Protein AF-A0A9D6PY86-F1 (afdb_monomer_lite)

Sequence (98 aa):
MSSERRDVRAPDFTLLELDPRDVIDGVMVDAGYQSEDAPSAGSMREQCPYCSGVALQLILRYRYVKRTHLFCTCCTRCYDALYPDGTSALALGAMSLV

Foldseek 3Di:
DDPPPPDPPDADWDKDWDDPVQFFDFDQDPVGTDHPDFDFPDFDPDADPVDPPFTWTWGCPDDGTNFIWTAGPPPGITIFTAGPVRDTPRDDCPDPDD

Secondary structure (DSSP, 8-state):
-------TTPPPPEEEEE-HHHHB-EEEETTEEEE----EEEEEEEE-TTSTT-EEEEE-S-TTBSS-EEE-TTT--EEEEE-TTS-BSSSTTS----

pLDDT: mean 86.7, std 16.49, range [40.06, 97.69]

Radius of gyration: 14.65 Å; chains: 1; bounding box: 47×33×28 Å

Structure (mmCIF, N/CA/C/O backbone):
data_AF-A0A9D6PY86-F1
#
_entry.id   AF-A0A9D6PY86-F1
#
loop_
_atom_site.group_PDB
_atom_site.id
_atom_site.type_symbol
_atom_site.label_atom_id
_atom_site.label_alt_id
_atom_site.label_comp_id
_atom_site.label_asym_id
_atom_site.label_entity_id
_atom_site.label_seq_id
_atom_site.pdbx_PDB_ins_code
_atom_site.Cartn_x
_atom_site.Cartn_y
_atom_site.Cartn_z
_atom_site.occupancy
_atom_site.B_iso_or_equiv
_atom_site.auth_seq_id
_atom_site.auth_comp_id
_atom_site.auth_asym_id
_atom_site.auth_atom_id
_atom_site.pdbx_PDB_model_num
ATOM 1 N N . MET A 1 1 ? 25.371 22.827 0.665 1.00 40.06 1 MET A N 1
ATOM 2 C CA . MET A 1 1 ? 24.818 21.520 1.077 1.00 40.06 1 MET A CA 1
ATOM 3 C C . MET A 1 1 ? 24.035 20.971 -0.101 1.00 40.06 1 MET A C 1
ATOM 5 O O . MET A 1 1 ? 22.942 21.449 -0.352 1.00 40.06 1 MET A O 1
ATOM 9 N N . SER A 1 2 ? 24.605 20.054 -0.875 1.00 43.78 2 SER A N 1
ATOM 10 C CA . SER A 1 2 ? 23.899 19.438 -2.006 1.00 43.78 2 SER A CA 1
ATOM 11 C C . SER A 1 2 ? 24.486 18.054 -2.254 1.00 43.78 2 SER A C 1
ATOM 13 O O . SER A 1 2 ? 25.441 17.880 -3.001 1.00 43.78 2 SER A O 1
ATOM 15 N N . SER A 1 3 ? 23.929 17.056 -1.571 1.00 52.03 3 SER A N 1
ATOM 16 C CA . SER A 1 3 ? 24.118 15.653 -1.940 1.00 52.03 3 SER A CA 1
ATOM 17 C C . SER A 1 3 ? 22.892 15.198 -2.726 1.00 52.03 3 SER A C 1
ATOM 19 O O . SER A 1 3 ? 22.120 14.362 -2.270 1.00 52.03 3 SER A O 1
ATOM 21 N N . GLU A 1 4 ? 22.702 15.756 -3.918 1.00 57.97 4 GLU A N 1
ATOM 22 C CA . GLU A 1 4 ? 21.843 15.140 -4.926 1.00 57.97 4 GLU A CA 1
ATOM 23 C C . GLU A 1 4 ? 22.643 14.029 -5.607 1.00 57.97 4 GLU A C 1
ATOM 25 O O . GLU A 1 4 ? 23.204 14.204 -6.690 1.00 57.97 4 GLU A O 1
ATOM 30 N N . ARG A 1 5 ? 22.706 12.857 -4.965 1.00 59.56 5 ARG A N 1
ATOM 31 C CA . ARG A 1 5 ? 23.053 11.618 -5.670 1.00 59.56 5 ARG A CA 1
ATOM 32 C C . ARG A 1 5 ? 21.858 11.246 -6.551 1.00 59.56 5 ARG A C 1
ATOM 34 O O . ARG A 1 5 ? 21.048 10.398 -6.199 1.00 59.56 5 ARG A O 1
ATOM 41 N N . ARG A 1 6 ? 21.704 11.961 -7.667 1.00 58.88 6 ARG A N 1
ATOM 42 C CA . ARG A 1 6 ? 20.799 11.587 -8.755 1.00 58.88 6 ARG A CA 1
ATOM 43 C C . ARG A 1 6 ? 21.388 10.352 -9.418 1.00 58.88 6 ARG A C 1
ATOM 45 O O . ARG A 1 6 ? 22.292 10.481 -10.237 1.00 58.88 6 ARG A O 1
ATOM 52 N N . ASP A 1 7 ? 20.906 9.175 -9.046 1.00 52.88 7 ASP A N 1
ATOM 53 C CA . ASP A 1 7 ? 21.165 7.996 -9.857 1.00 52.88 7 ASP A CA 1
ATOM 54 C C . ASP A 1 7 ? 20.193 8.003 -11.041 1.00 52.88 7 ASP A C 1
ATOM 56 O O . ASP A 1 7 ? 18.981 7.868 -10.883 1.00 52.88 7 ASP A O 1
ATOM 60 N N . VAL A 1 8 ? 20.736 8.239 -12.233 1.00 53.97 8 VAL A N 1
ATOM 61 C CA . VAL A 1 8 ? 20.004 8.214 -13.509 1.00 53.97 8 VAL A CA 1
ATOM 62 C C . VAL A 1 8 ? 19.661 6.767 -13.911 1.00 53.97 8 VAL A C 1
ATOM 64 O O . VAL A 1 8 ? 18.983 6.549 -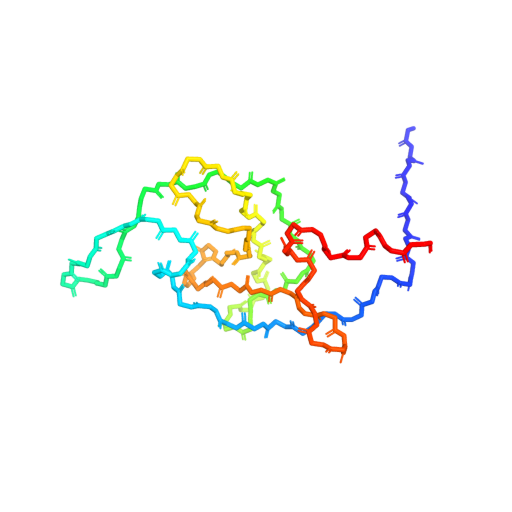14.906 1.00 53.97 8 VAL A O 1
ATOM 67 N N . ARG A 1 9 ? 20.118 5.771 -13.139 1.00 56.50 9 ARG A N 1
ATOM 68 C CA . ARG A 1 9 ? 19.972 4.337 -13.414 1.00 56.50 9 ARG A CA 1
ATOM 69 C C . ARG A 1 9 ? 19.011 3.622 -12.467 1.00 56.50 9 ARG A C 1
ATOM 71 O O . ARG A 1 9 ? 19.046 2.395 -12.415 1.00 56.50 9 ARG A O 1
ATOM 78 N N . ALA A 1 10 ? 18.202 4.351 -11.693 1.00 60.94 10 ALA A N 1
ATOM 79 C CA . ALA A 1 10 ? 17.172 3.708 -10.882 1.00 60.94 10 ALA A CA 1
ATOM 80 C C . ALA A 1 10 ? 16.281 2.855 -11.811 1.00 60.94 10 ALA A C 1
ATOM 82 O O . ALA A 1 10 ? 15.810 3.386 -12.817 1.00 60.94 10 ALA A O 1
ATOM 83 N N . PRO A 1 11 ? 16.130 1.548 -11.541 1.00 64.69 11 PRO A N 1
ATOM 84 C CA . PRO A 1 11 ? 15.423 0.649 -12.438 1.00 64.69 11 PRO A CA 1
ATOM 85 C C . PRO A 1 11 ? 13.949 1.036 -12.546 1.00 64.69 11 PRO A C 1
ATOM 87 O O . PRO A 1 11 ? 13.348 1.486 -11.571 1.00 64.69 11 PRO A O 1
ATOM 90 N N . ASP A 1 12 ? 13.375 0.829 -13.730 1.00 76.62 12 ASP A N 1
ATOM 91 C CA . ASP A 1 12 ? 11.943 1.000 -13.940 1.00 76.62 12 ASP A CA 1
ATOM 92 C C . ASP A 1 12 ? 11.194 -0.063 -13.128 1.00 76.62 12 ASP A C 1
ATOM 94 O O . ASP A 1 12 ? 11.350 -1.268 -13.352 1.00 76.62 12 ASP A O 1
ATOM 98 N N . PHE A 1 13 ? 10.392 0.387 -12.165 1.00 87.00 13 PHE A N 1
ATOM 99 C CA . PHE A 1 13 ? 9.529 -0.486 -11.382 1.00 87.00 13 PHE A CA 1
ATOM 100 C C . PHE A 1 13 ? 8.164 -0.635 -12.047 1.00 87.00 13 PHE A C 1
ATOM 102 O O . PHE A 1 13 ? 7.593 0.326 -12.562 1.00 87.00 13 PHE A O 1
ATOM 109 N N . THR A 1 14 ? 7.598 -1.837 -11.966 1.00 92.69 14 THR A N 1
ATOM 110 C CA . THR A 1 14 ? 6.177 -2.058 -12.257 1.00 92.69 14 THR A CA 1
ATOM 111 C C . THR A 1 14 ? 5.387 -2.027 -10.956 1.00 92.69 14 THR A C 1
ATOM 113 O O . THR A 1 14 ? 5.754 -2.694 -9.991 1.00 92.69 14 THR A O 1
ATOM 116 N N . LEU A 1 15 ? 4.289 -1.270 -10.924 1.00 95.19 15 LEU A N 1
ATOM 117 C CA . LEU A 1 15 ? 3.384 -1.265 -9.778 1.00 95.19 15 LEU A CA 1
ATOM 118 C C . LEU A 1 15 ? 2.435 -2.463 -9.843 1.00 95.19 15 LEU A C 1
ATOM 120 O O . LEU A 1 15 ? 1.713 -2.631 -10.825 1.00 95.19 15 LEU A O 1
ATOM 124 N N . LEU A 1 16 ? 2.406 -3.257 -8.774 1.00 96.44 16 LEU A N 1
ATOM 125 C CA . LEU A 1 16 ? 1.424 -4.323 -8.578 1.00 96.44 16 LEU A CA 1
ATOM 126 C C . LEU A 1 16 ? 0.434 -3.890 -7.499 1.00 96.44 16 LEU A C 1
ATOM 128 O O . LEU A 1 16 ? 0.838 -3.644 -6.368 1.00 96.44 16 LEU A O 1
ATOM 132 N N . GLU A 1 17 ? -0.852 -3.804 -7.835 1.00 97.69 17 GLU A N 1
ATOM 133 C CA . GLU A 1 17 ? -1.906 -3.513 -6.855 1.00 97.69 17 GLU A CA 1
ATOM 134 C C . GLU A 1 17 ? -2.029 -4.669 -5.850 1.00 97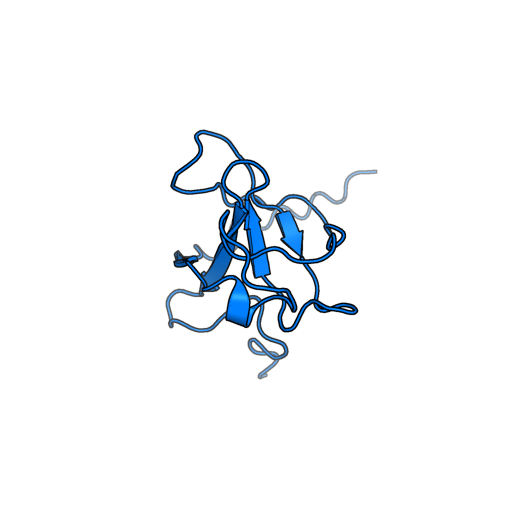.69 17 GLU A C 1
ATOM 136 O O . GLU A 1 17 ? -2.050 -5.842 -6.227 1.00 97.69 17 GLU A O 1
ATOM 141 N N . LEU A 1 18 ? -2.077 -4.329 -4.563 1.00 97.38 18 LEU A N 1
ATOM 142 C CA . LEU A 1 18 ? -2.163 -5.263 -3.445 1.00 97.38 18 LEU A CA 1
ATOM 143 C C . LEU A 1 18 ? -3.537 -5.177 -2.788 1.00 97.38 18 LEU A C 1
ATOM 145 O O . LEU A 1 18 ? -4.118 -4.096 -2.676 1.00 97.38 18 LEU A O 1
ATOM 149 N N . ASP A 1 19 ? -4.009 -6.304 -2.259 1.00 96.19 19 ASP A N 1
ATOM 150 C CA . ASP A 1 19 ? -5.161 -6.305 -1.366 1.00 96.19 19 ASP A CA 1
ATOM 151 C C . ASP A 1 19 ? -4.795 -5.586 -0.050 1.00 96.19 19 ASP A C 1
ATOM 153 O O . ASP A 1 19 ? -3.814 -5.966 0.602 1.00 96.19 19 ASP A O 1
ATOM 157 N N . PRO A 1 20 ? -5.563 -4.569 0.390 1.00 95.12 20 PRO A N 1
ATOM 158 C CA . PRO A 1 20 ? -5.334 -3.895 1.667 1.00 95.12 20 PRO A CA 1
ATOM 159 C C . PRO A 1 20 ? -5.236 -4.856 2.862 1.00 95.12 20 PRO A C 1
ATOM 161 O O . PRO A 1 20 ? -4.462 -4.624 3.794 1.00 95.12 20 PRO A O 1
ATOM 164 N N . ARG A 1 21 ? -5.966 -5.978 2.813 1.00 95.94 21 ARG A N 1
ATOM 165 C CA . ARG A 1 21 ? -5.979 -7.010 3.860 1.00 95.94 21 ARG A CA 1
ATOM 166 C C . ARG A 1 21 ? -4.637 -7.723 4.000 1.00 95.94 21 ARG A C 1
ATOM 168 O O . ARG A 1 21 ? -4.330 -8.210 5.088 1.00 95.94 21 ARG A O 1
ATOM 175 N N . ASP A 1 22 ? -3.823 -7.741 2.950 1.00 95.81 22 ASP A N 1
ATOM 176 C CA . ASP A 1 22 ? -2.506 -8.381 2.948 1.00 95.81 22 ASP A CA 1
ATOM 177 C C . ASP A 1 22 ? -1.391 -7.445 3.433 1.00 95.81 22 ASP A C 1
ATOM 179 O O . ASP A 1 22 ? -0.293 -7.905 3.757 1.00 95.81 22 ASP A O 1
ATOM 183 N N . VAL A 1 23 ? -1.652 -6.134 3.520 1.00 95.75 23 VAL A N 1
ATOM 184 C CA . VAL A 1 23 ? -0.621 -5.137 3.851 1.00 95.75 23 VAL A CA 1
ATOM 185 C C . VAL A 1 23 ? -0.782 -4.496 5.221 1.00 95.75 23 VAL A C 1
ATOM 187 O O . VAL A 1 23 ? 0.226 -4.110 5.813 1.00 95.75 23 VAL A O 1
ATOM 190 N N . ILE A 1 24 ? -2.000 -4.421 5.760 1.00 96.25 24 ILE A N 1
ATOM 191 C CA . ILE A 1 24 ? -2.270 -3.801 7.061 1.00 96.25 24 ILE A CA 1
ATOM 192 C C . ILE A 1 24 ? -3.420 -4.506 7.786 1.00 96.25 24 ILE A C 1
ATOM 194 O O . ILE A 1 24 ? -4.361 -4.990 7.157 1.00 96.25 24 ILE A O 1
ATOM 198 N N . ASP A 1 25 ? -3.331 -4.614 9.110 1.00 97.31 25 ASP A N 1
ATOM 199 C CA . ASP A 1 25 ? -4.424 -5.086 9.960 1.00 97.31 25 ASP A CA 1
ATOM 200 C C . ASP A 1 25 ? -5.563 -4.067 10.006 1.00 97.31 25 ASP A C 1
ATOM 202 O O . ASP A 1 25 ? -5.354 -2.855 10.040 1.00 97.31 25 ASP A O 1
ATOM 206 N N . GLY A 1 26 ? -6.786 -4.579 10.017 1.00 95.38 26 GLY A N 1
ATOM 207 C CA . GLY A 1 26 ? -7.991 -3.782 9.914 1.00 95.38 26 GLY A CA 1
ATOM 208 C C . GLY A 1 26 ? -9.241 -4.640 10.028 1.00 95.38 26 GLY A C 1
ATOM 209 O O . GLY A 1 26 ? -9.180 -5.849 10.269 1.00 95.38 26 GLY A O 1
ATOM 210 N N . VAL A 1 27 ? -10.388 -4.000 9.854 1.00 96.44 27 VAL A N 1
ATOM 211 C CA . VAL A 1 27 ? -11.711 -4.608 9.967 1.00 96.44 27 VAL A CA 1
ATOM 212 C C . VAL A 1 27 ? -12.524 -4.345 8.705 1.00 96.44 27 VAL A C 1
ATOM 214 O O . VAL A 1 27 ? -12.449 -3.274 8.102 1.00 96.44 27 VAL A O 1
ATOM 217 N N . MET A 1 28 ? -13.312 -5.339 8.296 1.00 95.44 28 MET A N 1
ATOM 218 C CA . MET A 1 28 ? -14.328 -5.147 7.264 1.00 95.44 28 MET A CA 1
ATOM 219 C C . MET A 1 28 ? -15.546 -4.471 7.885 1.00 95.44 28 MET A C 1
ATOM 221 O O . MET A 1 28 ? -16.142 -5.006 8.819 1.00 95.44 28 MET A O 1
ATOM 225 N N . VAL A 1 29 ? -15.915 -3.318 7.339 1.00 94.19 29 VAL A N 1
ATOM 226 C CA . VAL A 1 29 ? -17.161 -2.602 7.630 1.00 94.19 29 VAL A CA 1
ATOM 227 C C . VAL A 1 29 ? -17.962 -2.435 6.338 1.00 94.19 29 VAL A C 1
ATOM 229 O O . VAL A 1 29 ? -17.459 -2.709 5.248 1.00 94.19 29 VAL A O 1
ATOM 232 N N . ASP A 1 30 ? -19.195 -1.942 6.432 1.00 94.38 30 ASP A N 1
ATOM 233 C CA . ASP A 1 30 ? -20.075 -1.769 5.264 1.00 94.38 30 ASP A CA 1
ATOM 234 C C . ASP A 1 30 ? -19.468 -0.860 4.178 1.00 94.38 30 ASP A C 1
ATOM 236 O O . ASP A 1 30 ? -19.712 -1.047 2.989 1.00 94.38 30 ASP A O 1
ATOM 240 N N . ALA A 1 31 ? -18.634 0.104 4.581 1.00 90.81 31 ALA A N 1
ATOM 241 C CA . ALA A 1 31 ? -17.931 1.022 3.685 1.00 90.81 31 ALA A CA 1
ATOM 242 C C . ALA A 1 31 ? -16.621 0.455 3.094 1.00 90.81 31 ALA A C 1
ATOM 244 O O . ALA A 1 31 ? -15.936 1.159 2.353 1.00 90.81 31 ALA A O 1
ATOM 245 N N . GLY A 1 32 ? -16.250 -0.786 3.425 1.00 90.19 32 GLY A N 1
ATOM 246 C CA . GLY A 1 32 ? -15.029 -1.444 2.957 1.00 90.19 32 GLY A CA 1
ATOM 247 C C . GLY A 1 32 ? -14.069 -1.830 4.082 1.00 90.19 32 GLY A C 1
ATOM 248 O O . GLY A 1 32 ? -14.452 -1.952 5.243 1.00 90.19 32 GLY A O 1
ATOM 249 N N . TYR A 1 33 ? -12.805 -2.061 3.728 1.00 94.19 33 TYR A N 1
ATOM 250 C CA . TYR A 1 33 ? -11.762 -2.400 4.694 1.00 94.19 33 TYR A CA 1
ATOM 251 C C . TYR A 1 33 ? -11.189 -1.129 5.326 1.00 94.19 33 TYR A C 1
ATOM 253 O O . TYR A 1 33 ? -10.717 -0.248 4.609 1.00 94.19 33 TYR A O 1
ATOM 261 N N . GLN A 1 34 ? -11.227 -1.038 6.653 1.00 94.12 34 GLN A N 1
ATOM 262 C CA . GLN A 1 34 ? -10.665 0.082 7.407 1.00 94.12 34 GLN A CA 1
ATOM 263 C C . GLN A 1 34 ? -9.551 -0.400 8.329 1.00 94.12 34 GLN A C 1
ATOM 265 O O . GLN A 1 34 ? -9.695 -1.415 9.007 1.00 94.12 34 GLN A O 1
ATOM 270 N N . SER A 1 35 ? -8.455 0.348 8.370 1.00 94.12 35 SER A N 1
ATOM 271 C CA . SER A 1 35 ? -7.316 0.118 9.255 1.00 94.12 35 SER A CA 1
ATOM 272 C C . SER A 1 35 ? -7.044 1.354 10.103 1.00 94.12 35 SER A C 1
ATOM 274 O O . SER A 1 35 ? -7.504 2.450 9.788 1.00 94.12 35 SER A O 1
ATOM 276 N N . GLU A 1 36 ? -6.234 1.180 11.141 1.00 92.44 36 GLU A N 1
ATOM 277 C CA . GLU A 1 36 ? -5.607 2.304 11.836 1.00 92.44 36 GLU A CA 1
ATOM 278 C C . GLU A 1 36 ? -4.669 3.083 10.899 1.00 92.44 36 GLU A C 1
ATOM 280 O O . GLU A 1 36 ? -4.155 2.538 9.913 1.00 92.44 36 GLU A O 1
ATOM 285 N N . ASP A 1 37 ? -4.404 4.345 11.242 1.00 89.94 37 ASP A N 1
ATOM 286 C CA . ASP A 1 37 ? -3.473 5.189 10.496 1.00 89.94 37 ASP A CA 1
ATOM 287 C C . ASP A 1 37 ? -2.046 4.620 10.542 1.00 89.94 37 ASP A C 1
ATOM 289 O O . ASP A 1 37 ? -1.474 4.359 11.608 1.00 89.94 37 ASP A O 1
ATOM 293 N N . ALA A 1 38 ? -1.437 4.483 9.363 1.00 92.31 38 ALA A N 1
ATOM 294 C CA . ALA A 1 38 ? -0.043 4.092 9.212 1.00 92.31 38 ALA A CA 1
ATOM 295 C C . ALA A 1 38 ? 0.812 5.303 8.798 1.00 92.31 38 ALA A C 1
ATOM 297 O O . ALA A 1 38 ? 0.543 5.921 7.765 1.00 92.31 38 ALA A O 1
ATOM 298 N N . PRO A 1 39 ? 1.856 5.665 9.569 1.00 94.19 39 PRO A N 1
ATOM 299 C CA . PRO A 1 39 ? 2.685 6.817 9.243 1.00 94.19 39 PRO A CA 1
ATOM 300 C C . PRO A 1 39 ? 3.481 6.581 7.953 1.00 94.19 39 PRO A C 1
ATOM 302 O O . PRO A 1 39 ? 4.135 5.550 7.785 1.00 94.19 39 PRO A O 1
ATOM 305 N N . SER A 1 40 ? 3.462 7.578 7.065 1.00 95.44 40 SER A N 1
ATOM 306 C CA . SER A 1 40 ? 4.297 7.597 5.862 1.00 95.44 40 SER A CA 1
ATOM 307 C C . SER A 1 40 ? 5.760 7.862 6.214 1.00 95.44 40 SER A C 1
ATOM 309 O O . SER A 1 40 ? 6.074 8.751 7.006 1.00 95.44 40 SER A O 1
ATOM 311 N N . ALA A 1 41 ? 6.658 7.112 5.581 1.00 95.25 41 ALA A N 1
ATOM 312 C CA . ALA A 1 41 ? 8.098 7.346 5.611 1.00 95.25 41 ALA A CA 1
ATOM 313 C C . ALA A 1 41 ? 8.567 8.331 4.526 1.00 95.25 41 ALA A C 1
ATOM 315 O O . ALA A 1 41 ? 9.727 8.742 4.531 1.00 95.25 41 ALA A O 1
ATOM 316 N N . GLY A 1 42 ? 7.688 8.719 3.599 1.00 94.44 42 GLY A N 1
ATOM 317 C CA . GLY A 1 42 ? 7.980 9.703 2.563 1.00 94.44 42 GLY A CA 1
ATOM 318 C C . GLY A 1 42 ? 7.170 9.496 1.286 1.00 94.44 42 GLY A C 1
ATOM 319 O O . GLY A 1 42 ? 6.584 8.440 1.056 1.00 94.44 42 GLY A O 1
ATOM 320 N N . SER A 1 43 ? 7.171 10.522 0.436 1.00 94.62 43 SER A N 1
ATOM 321 C CA . SER A 1 43 ? 6.590 10.457 -0.908 1.00 94.62 43 SER A CA 1
ATOM 322 C C . SER A 1 43 ? 7.583 9.836 -1.880 1.00 94.62 43 SER A C 1
ATOM 324 O O . SER A 1 43 ? 8.761 10.200 -1.881 1.00 94.62 43 SER A O 1
ATOM 326 N N . MET A 1 44 ? 7.104 8.921 -2.708 1.00 92.50 44 MET A N 1
ATOM 327 C CA . MET A 1 44 ? 7.887 8.275 -3.752 1.00 92.50 44 MET A CA 1
ATOM 328 C C . MET A 1 44 ? 7.718 8.999 -5.094 1.00 92.50 44 MET A C 1
ATOM 330 O O . MET A 1 44 ? 6.924 9.934 -5.219 1.00 92.50 44 MET A O 1
ATOM 334 N N . ARG A 1 45 ? 8.504 8.605 -6.102 1.00 89.38 45 ARG A N 1
ATOM 335 C CA . ARG A 1 45 ? 8.399 9.178 -7.457 1.00 89.38 45 ARG A CA 1
ATOM 336 C C . ARG A 1 45 ? 7.225 8.582 -8.225 1.00 89.38 45 ARG A C 1
ATOM 338 O O . ARG A 1 45 ? 6.658 9.242 -9.093 1.00 89.38 45 ARG A O 1
ATOM 345 N N . GLU A 1 46 ? 6.887 7.343 -7.896 1.00 90.00 46 GLU A N 1
ATOM 346 C CA . GLU A 1 46 ? 5.802 6.580 -8.478 1.00 90.00 46 GLU A CA 1
ATOM 347 C C . GLU A 1 46 ? 4.470 7.260 -8.169 1.00 90.00 46 GLU A C 1
ATOM 349 O O . GLU A 1 46 ? 4.190 7.677 -7.040 1.00 90.00 46 GLU A O 1
ATOM 354 N N . GLN A 1 47 ? 3.640 7.370 -9.199 1.00 94.06 47 GLN A N 1
ATOM 355 C CA . GLN A 1 47 ? 2.323 7.976 -9.100 1.00 94.06 47 GLN A CA 1
ATOM 356 C C . GLN A 1 47 ? 1.249 6.899 -9.118 1.00 94.06 47 GLN A C 1
ATOM 358 O O . GLN A 1 47 ? 1.402 5.852 -9.746 1.00 94.06 47 GLN A O 1
ATOM 363 N N . CYS A 1 48 ? 0.138 7.176 -8.445 1.00 95.62 48 CYS A N 1
ATOM 364 C CA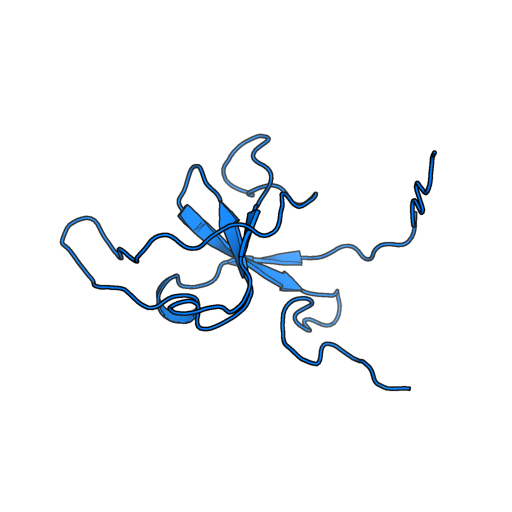 . CYS A 1 48 ? -1.030 6.318 -8.493 1.00 95.62 48 CYS A CA 1
ATOM 365 C C . CYS A 1 48 ? -1.547 6.208 -9.942 1.00 95.62 48 CYS A C 1
ATOM 367 O O . CYS A 1 48 ? -1.912 7.234 -10.521 1.00 95.62 48 CYS A O 1
ATOM 369 N N . PRO A 1 49 ? -1.693 4.994 -10.504 1.00 94.75 49 PRO A N 1
ATOM 370 C CA . PRO A 1 49 ? -2.193 4.806 -11.870 1.00 94.75 49 PRO A CA 1
ATOM 371 C C . PRO A 1 49 ? -3.609 5.352 -12.102 1.00 94.75 49 PRO A C 1
ATOM 373 O O . PRO A 1 49 ? -3.996 5.634 -13.232 1.00 94.75 49 PRO A O 1
ATOM 376 N N . TYR A 1 50 ? -4.389 5.507 -11.029 1.00 96.12 50 TYR A N 1
ATOM 377 C CA . TYR A 1 50 ? -5.788 5.933 -11.088 1.00 96.12 50 TYR A CA 1
ATOM 378 C C . TYR A 1 50 ? -6.009 7.383 -10.650 1.00 96.12 50 TYR A C 1
ATOM 380 O O . TYR A 1 50 ? -7.114 7.901 -10.799 1.00 96.12 50 TYR A O 1
ATOM 388 N N . CYS A 1 51 ? -5.001 8.038 -10.067 1.00 95.94 51 CYS A N 1
ATOM 389 C CA . CYS A 1 51 ? -5.132 9.397 -9.550 1.00 95.94 51 CYS A CA 1
ATOM 390 C C . CYS A 1 51 ? -4.066 10.285 -10.188 1.00 95.94 51 CYS A C 1
ATOM 392 O O . CYS A 1 51 ? -2.886 10.189 -9.859 1.00 95.94 51 CYS A O 1
ATOM 394 N N . SER A 1 52 ? -4.501 11.160 -11.095 1.00 94.19 52 SER A N 1
ATOM 395 C CA . SER A 1 52 ? -3.617 12.037 -11.867 1.00 94.19 52 SER A CA 1
ATOM 396 C C . SER A 1 52 ? -2.702 12.869 -10.963 1.00 94.19 52 SER A C 1
ATOM 398 O O . SER A 1 52 ? -3.183 13.700 -10.195 1.00 94.19 52 SER A O 1
ATOM 400 N N . GLY A 1 53 ? -1.386 12.674 -11.088 1.00 91.50 53 GLY A N 1
ATOM 401 C CA . GLY A 1 53 ? -0.373 13.473 -10.392 1.00 91.50 53 GLY A CA 1
ATOM 402 C C . GLY A 1 53 ? -0.186 13.153 -8.907 1.00 91.50 53 GLY A C 1
ATOM 403 O O . GLY A 1 53 ? 0.541 13.872 -8.225 1.00 91.50 53 GLY A O 1
ATOM 404 N N . VAL A 1 54 ? -0.826 12.104 -8.381 1.00 96.12 54 VAL A N 1
ATOM 405 C CA . VAL A 1 54 ? -0.739 11.766 -6.954 1.00 96.12 54 VAL A CA 1
ATOM 406 C C . VAL A 1 54 ? 0.453 10.851 -6.706 1.00 96.12 54 VAL A C 1
ATOM 408 O O . VAL A 1 54 ? 0.419 9.675 -7.068 1.00 96.12 54 VAL A O 1
ATOM 411 N N . ALA A 1 55 ? 1.490 11.387 -6.064 1.00 96.31 55 ALA A N 1
ATOM 412 C CA . ALA A 1 55 ? 2.647 10.619 -5.616 1.00 96.31 55 ALA A CA 1
ATOM 413 C C . ALA A 1 55 ? 2.261 9.622 -4.512 1.00 96.31 55 ALA A C 1
ATOM 415 O O . ALA A 1 55 ? 1.605 9.981 -3.527 1.00 96.31 55 ALA A O 1
ATOM 416 N N . LEU A 1 56 ? 2.696 8.374 -4.665 1.00 97.00 56 LEU A N 1
ATOM 417 C CA . LEU A 1 56 ? 2.464 7.329 -3.677 1.00 97.00 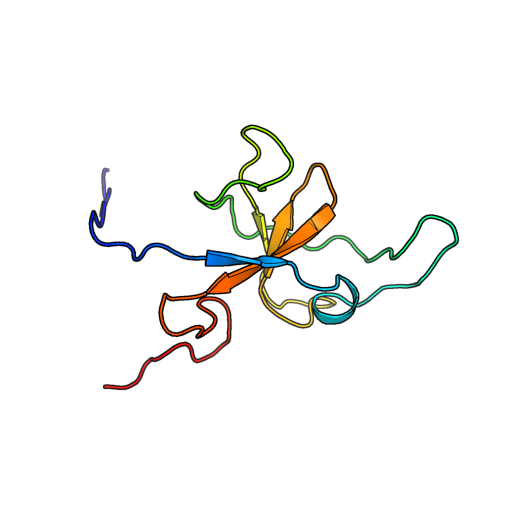56 LEU A CA 1
ATOM 418 C C . LEU A 1 56 ? 3.322 7.553 -2.426 1.00 97.00 56 LEU A C 1
ATOM 420 O O . LEU A 1 56 ? 4.445 8.050 -2.494 1.00 97.00 56 LEU A O 1
ATOM 424 N N . GLN A 1 57 ? 2.788 7.178 -1.268 1.00 97.62 57 GLN A N 1
ATOM 425 C CA . GLN A 1 57 ? 3.475 7.248 0.020 1.00 97.62 57 GLN A CA 1
ATOM 426 C C . GLN A 1 57 ? 4.090 5.896 0.371 1.00 97.62 57 GLN A C 1
ATOM 428 O O . GLN A 1 57 ? 3.422 4.875 0.244 1.00 97.62 57 GLN A O 1
ATOM 433 N N . LEU A 1 58 ? 5.333 5.877 0.848 1.00 97.19 58 LEU A N 1
ATOM 434 C CA . LEU A 1 58 ? 5.956 4.662 1.366 1.00 97.19 58 LEU A CA 1
ATOM 435 C C . LEU A 1 58 ? 5.498 4.412 2.800 1.00 97.19 58 LEU A C 1
ATOM 437 O O . LEU A 1 58 ? 5.784 5.206 3.696 1.00 97.19 58 LEU A O 1
ATOM 441 N N . ILE A 1 59 ? 4.852 3.274 3.024 1.00 97.25 59 ILE A N 1
ATOM 442 C CA . ILE A 1 59 ? 4.464 2.803 4.349 1.00 97.25 59 ILE A CA 1
ATOM 443 C C . ILE A 1 59 ? 5.402 1.671 4.753 1.00 97.25 59 ILE A C 1
ATOM 445 O O . ILE A 1 59 ? 5.487 0.645 4.077 1.00 97.25 59 ILE A O 1
ATOM 449 N N . LEU A 1 60 ? 6.120 1.856 5.861 1.00 95.62 60 LEU A N 1
ATOM 450 C CA . LEU A 1 60 ? 7.043 0.854 6.390 1.00 95.62 60 LEU A CA 1
ATOM 451 C C . LEU A 1 60 ? 6.328 -0.122 7.321 1.00 95.62 60 LEU A C 1
ATOM 453 O O . LEU A 1 60 ? 5.357 0.221 7.995 1.00 95.62 60 LEU A O 1
ATOM 457 N N . ARG A 1 61 ? 6.868 -1.340 7.405 1.00 94.31 61 ARG A N 1
ATOM 458 C CA . ARG A 1 61 ? 6.402 -2.366 8.339 1.00 94.31 61 ARG A CA 1
ATOM 459 C C . ARG A 1 61 ? 6.602 -1.922 9.796 1.00 94.31 61 ARG A C 1
ATOM 461 O O . ARG A 1 61 ? 7.683 -2.078 10.362 1.00 94.31 61 ARG A O 1
ATOM 468 N N . TYR A 1 62 ? 5.547 -1.384 10.400 1.00 92.81 62 TYR A N 1
ATOM 469 C CA . TYR A 1 62 ? 5.497 -0.940 11.789 1.00 92.81 62 TYR A CA 1
ATOM 470 C C . TYR A 1 62 ? 4.080 -1.114 12.360 1.00 92.81 62 TYR A C 1
ATOM 472 O O . TYR A 1 62 ? 3.095 -0.789 11.698 1.00 92.81 62 TYR A O 1
ATOM 480 N N . ARG A 1 63 ? 3.978 -1.603 13.605 1.00 93.69 63 ARG A N 1
ATOM 481 C CA . ARG A 1 63 ? 2.708 -1.907 14.300 1.00 93.69 63 ARG A CA 1
ATOM 482 C C . ARG A 1 63 ? 1.775 -2.797 13.465 1.00 93.69 63 ARG A C 1
ATOM 484 O O . ARG A 1 63 ? 2.084 -3.967 13.287 1.00 93.69 63 ARG A O 1
ATOM 491 N N . TYR A 1 64 ? 0.666 -2.239 12.984 1.00 94.62 64 TYR A N 1
ATOM 492 C CA . TYR A 1 64 ? -0.412 -2.924 12.267 1.00 94.62 64 TYR A CA 1
ATOM 493 C C . TYR A 1 64 ? -0.072 -3.201 10.797 1.00 94.62 64 TYR A C 1
ATOM 495 O O . TYR A 1 64 ? -0.797 -3.915 10.112 1.00 94.62 64 TYR A O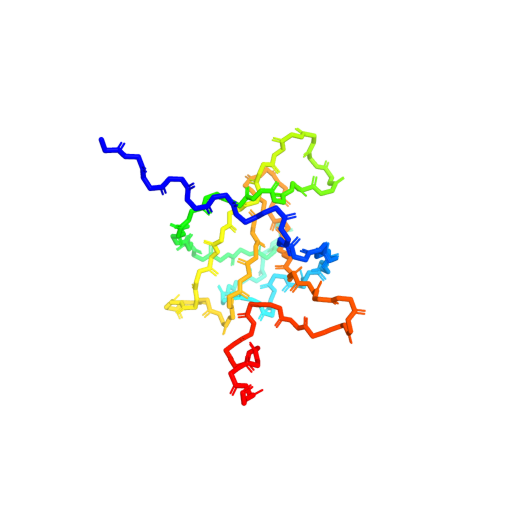 1
ATOM 503 N N . VAL A 1 65 ? 1.025 -2.640 10.280 1.00 96.19 65 VAL A N 1
ATOM 504 C CA . VAL A 1 65 ? 1.462 -2.863 8.898 1.00 96.19 65 VAL A CA 1
ATOM 505 C C . VAL A 1 65 ? 2.151 -4.226 8.793 1.00 96.19 65 VAL A C 1
ATOM 507 O O . VAL A 1 65 ? 3.224 -4.442 9.363 1.00 96.19 65 VAL A O 1
ATOM 510 N N . LYS A 1 66 ? 1.559 -5.140 8.019 1.00 95.50 66 LYS A N 1
ATOM 511 C CA . LYS A 1 66 ? 2.040 -6.514 7.789 1.00 95.50 66 LYS A CA 1
ATOM 512 C C . LYS A 1 66 ? 3.285 -6.542 6.910 1.00 95.50 66 LYS A C 1
ATOM 514 O O . LYS A 1 66 ? 4.225 -7.289 7.194 1.00 95.50 66 LYS A O 1
ATOM 519 N N . ARG A 1 67 ? 3.314 -5.699 5.872 1.00 94.81 67 ARG A N 1
ATOM 520 C CA . ARG A 1 67 ? 4.427 -5.564 4.921 1.00 94.81 67 ARG A CA 1
ATOM 521 C C . ARG A 1 67 ? 4.571 -4.132 4.418 1.00 94.81 67 ARG A C 1
ATOM 523 O O . ARG A 1 67 ? 3.590 -3.401 4.305 1.00 94.81 67 ARG A O 1
ATOM 530 N N . THR A 1 68 ? 5.804 -3.765 4.081 1.00 96.75 68 THR A N 1
ATOM 531 C CA . THR A 1 68 ? 6.098 -2.507 3.393 1.00 96.75 68 THR A CA 1
ATOM 532 C C . THR A 1 68 ? 5.327 -2.450 2.074 1.00 96.75 68 THR A C 1
ATOM 534 O O . THR A 1 68 ? 5.262 -3.448 1.349 1.00 96.75 68 THR A O 1
ATOM 537 N N . HIS A 1 69 ? 4.723 -1.301 1.790 1.00 97.12 69 HIS A N 1
ATOM 538 C CA . HIS A 1 69 ? 3.928 -1.071 0.587 1.00 97.12 69 HIS A CA 1
ATOM 539 C C . HIS A 1 69 ? 3.899 0.419 0.238 1.00 97.12 69 HIS A C 1
ATOM 541 O O . HIS A 1 69 ? 4.262 1.279 1.044 1.00 97.12 69 HIS A O 1
ATOM 547 N N . LEU A 1 70 ? 3.454 0.716 -0.976 1.00 97.56 70 LEU A N 1
ATOM 548 C CA . LEU A 1 70 ? 3.109 2.058 -1.415 1.00 97.56 70 LEU A CA 1
ATOM 549 C C . LEU A 1 70 ? 1.613 2.297 -1.222 1.00 97.56 70 LEU A C 1
ATOM 551 O O . LEU A 1 70 ? 0.812 1.401 -1.469 1.00 97.56 70 LEU A O 1
ATOM 555 N N . PHE A 1 71 ? 1.232 3.502 -0.819 1.00 97.69 71 PHE A N 1
ATOM 556 C CA . PHE A 1 71 ? -0.146 3.865 -0.503 1.00 97.69 71 PHE A CA 1
ATOM 557 C C . PHE A 1 71 ? -0.567 5.140 -1.237 1.00 97.69 71 PHE A C 1
ATOM 559 O O . PHE A 1 71 ? 0.138 6.151 -1.212 1.00 97.69 71 PHE A O 1
ATOM 566 N N . CYS A 1 72 ? -1.732 5.112 -1.885 1.00 97.19 72 CYS A N 1
ATOM 567 C CA . CYS A 1 72 ? -2.331 6.304 -2.476 1.00 97.19 7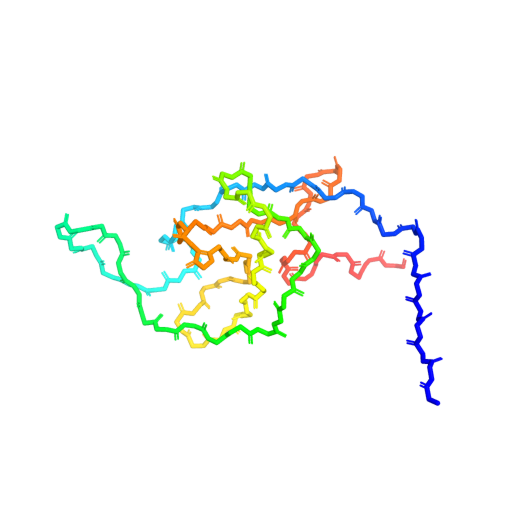2 CYS A CA 1
ATOM 568 C C . CYS A 1 72 ? -3.234 7.014 -1.463 1.00 97.19 72 CYS A C 1
ATOM 570 O O . CYS A 1 72 ? -4.270 6.485 -1.072 1.00 97.19 72 CYS A O 1
ATOM 572 N N . THR A 1 73 ? -2.920 8.262 -1.123 1.00 95.88 73 THR A N 1
ATOM 573 C CA . THR A 1 73 ? -3.720 9.060 -0.178 1.00 95.88 73 THR A CA 1
ATOM 574 C C . THR A 1 73 ? -5.074 9.511 -0.732 1.00 95.88 73 THR A C 1
ATOM 576 O O . THR A 1 73 ? -5.925 9.943 0.038 1.00 95.88 73 THR A O 1
ATOM 579 N N . CYS A 1 74 ? -5.299 9.412 -2.047 1.00 96.94 74 CYS A N 1
ATOM 580 C CA . CYS A 1 74 ? -6.562 9.815 -2.674 1.00 96.94 74 CYS A CA 1
ATOM 581 C C . CYS A 1 74 ? -7.560 8.665 -2.837 1.00 96.94 74 CYS A C 1
ATOM 583 O O . CYS A 1 74 ? -8.745 8.858 -2.592 1.00 96.94 74 CYS A O 1
ATOM 585 N N . CYS A 1 75 ? -7.109 7.490 -3.286 1.00 95.94 75 CYS A N 1
ATOM 586 C CA . CYS A 1 75 ? -7.992 6.347 -3.561 1.00 95.94 75 CYS A CA 1
ATOM 587 C C . CYS A 1 75 ? -7.739 5.135 -2.664 1.00 95.94 75 CYS A C 1
ATOM 589 O O . CYS A 1 75 ? -8.278 4.072 -2.952 1.00 95.94 75 CYS A O 1
ATOM 591 N N . THR A 1 76 ? -6.880 5.289 -1.651 1.00 95.38 76 THR A N 1
ATOM 592 C CA . THR A 1 76 ? -6.553 4.301 -0.606 1.00 95.38 76 THR A CA 1
ATOM 593 C C . THR A 1 76 ? -6.035 2.944 -1.093 1.00 95.38 76 THR A C 1
ATOM 595 O O . THR A 1 76 ? -5.867 2.023 -0.298 1.00 95.38 76 THR A O 1
ATOM 598 N N . ARG A 1 77 ? -5.719 2.818 -2.389 1.00 96.62 77 ARG A N 1
ATOM 599 C CA . ARG A 1 77 ? -5.098 1.624 -2.973 1.00 96.62 77 ARG A CA 1
ATOM 600 C C . ARG A 1 77 ? -3.659 1.448 -2.502 1.00 96.62 77 ARG A C 1
ATOM 602 O O . ARG A 1 77 ? -2.911 2.426 -2.380 1.00 96.62 77 ARG A O 1
ATOM 609 N N . CYS A 1 78 ? -3.280 0.187 -2.332 1.00 97.50 78 CYS A N 1
ATOM 610 C CA . CYS A 1 78 ? -1.952 -0.239 -1.919 1.00 97.50 78 CYS A CA 1
ATOM 611 C C . CYS A 1 78 ? -1.218 -0.895 -3.090 1.00 97.50 78 CYS A C 1
ATOM 613 O O . CYS A 1 78 ? -1.838 -1.595 -3.887 1.00 97.50 78 CYS A O 1
ATOM 615 N N . TYR A 1 79 ? 0.096 -0.701 -3.180 1.00 97.69 79 TYR A N 1
ATOM 616 C CA . TYR A 1 79 ? 0.914 -1.277 -4.244 1.00 97.69 79 TYR A CA 1
ATOM 617 C C . TYR A 1 79 ? 2.226 -1.851 -3.721 1.00 97.69 79 TYR A C 1
ATOM 619 O O . TYR A 1 79 ? 2.785 -1.385 -2.727 1.00 97.69 79 TYR A O 1
ATOM 627 N N . ASP A 1 80 ? 2.735 -2.835 -4.445 1.00 96.12 80 ASP A N 1
ATOM 628 C CA . ASP A 1 80 ? 4.140 -3.210 -4.450 1.00 96.12 80 ASP A CA 1
ATOM 629 C C . ASP A 1 80 ? 4.856 -2.532 -5.622 1.00 96.12 80 ASP A C 1
ATOM 631 O O . ASP A 1 80 ? 4.226 -2.178 -6.621 1.00 96.12 80 ASP A O 1
ATOM 635 N N . ALA A 1 81 ? 6.174 -2.405 -5.515 1.00 94.00 81 ALA A N 1
ATOM 636 C CA . ALA A 1 81 ? 7.038 -2.033 -6.626 1.00 94.00 81 ALA A CA 1
ATOM 637 C C . ALA A 1 81 ? 7.872 -3.255 -7.006 1.00 94.00 81 ALA A C 1
ATOM 639 O O . ALA A 1 81 ? 8.616 -3.778 -6.177 1.00 94.00 81 ALA A O 1
ATOM 640 N N . LEU A 1 82 ? 7.729 -3.726 -8.241 1.00 93.31 82 LEU A N 1
ATOM 641 C CA . LEU A 1 82 ? 8.425 -4.905 -8.741 1.00 93.31 82 LEU A CA 1
ATOM 642 C C . LEU A 1 82 ? 9.556 -4.503 -9.681 1.00 93.31 82 LEU A C 1
ATOM 644 O O . LEU A 1 82 ? 9.362 -3.670 -10.569 1.00 93.31 82 LEU A O 1
ATOM 648 N N . TYR A 1 83 ? 10.715 -5.130 -9.514 1.00 90.50 83 TYR A N 1
ATOM 649 C CA . TYR A 1 83 ? 11.767 -5.135 -10.525 1.00 90.50 83 TYR A CA 1
ATOM 650 C C . TYR A 1 83 ? 11.283 -5.844 -11.808 1.00 90.50 83 TYR A C 1
ATOM 652 O O . TYR A 1 83 ? 10.304 -6.597 -11.766 1.00 90.50 83 TYR A O 1
ATOM 660 N N . PRO A 1 84 ? 11.969 -5.666 -12.955 1.00 88.62 84 PRO A N 1
ATOM 661 C CA . PRO A 1 84 ? 11.604 -6.340 -14.206 1.00 88.62 84 PRO A CA 1
ATOM 662 C C . PRO A 1 84 ? 11.585 -7.877 -14.140 1.00 88.62 84 PRO A C 1
ATOM 664 O O . PRO A 1 84 ? 10.929 -8.515 -14.958 1.00 88.62 84 PRO A O 1
ATOM 667 N N . ASP A 1 85 ? 12.294 -8.476 -13.180 1.00 88.50 85 ASP A N 1
ATOM 668 C CA . ASP A 1 85 ? 12.294 -9.922 -12.921 1.00 88.50 85 ASP A CA 1
ATOM 669 C C . ASP A 1 85 ? 11.085 -10.395 -12.083 1.00 88.50 85 ASP A C 1
ATOM 671 O O . ASP A 1 85 ? 10.933 -11.590 -11.836 1.00 88.50 85 ASP A O 1
ATOM 675 N N . GLY A 1 86 ? 10.219 -9.468 -11.658 1.00 90.56 86 GLY A N 1
ATOM 676 C CA . GLY A 1 86 ? 9.050 -9.724 -10.819 1.00 90.56 86 GLY A CA 1
ATOM 677 C C . GLY A 1 86 ? 9.333 -9.722 -9.315 1.00 90.56 86 GLY A C 1
ATOM 678 O O . GLY A 1 86 ? 8.401 -9.892 -8.527 1.00 90.56 86 GLY A O 1
ATOM 679 N N . THR A 1 87 ? 10.581 -9.514 -8.888 1.00 91.81 87 THR A N 1
ATOM 680 C CA . THR A 1 87 ? 10.943 -9.460 -7.468 1.00 91.81 87 THR A CA 1
ATOM 681 C C . THR A 1 87 ? 10.452 -8.154 -6.840 1.00 91.81 87 THR A C 1
ATOM 683 O O . THR A 1 87 ? 10.614 -7.077 -7.410 1.00 91.81 87 THR A O 1
ATOM 686 N N . SER A 1 88 ? 9.880 -8.224 -5.634 1.00 93.00 88 SER A N 1
ATOM 687 C CA . SER A 1 88 ? 9.472 -7.031 -4.878 1.00 93.00 88 SER A CA 1
ATOM 688 C C . SER A 1 88 ? 10.685 -6.228 -4.415 1.00 93.00 88 SER A C 1
ATOM 690 O O . SER A 1 88 ? 11.548 -6.757 -3.720 1.00 93.00 88 SER A O 1
ATOM 692 N N . ALA A 1 89 ? 10.704 -4.934 -4.723 1.00 91.31 89 ALA A N 1
ATOM 693 C CA . ALA A 1 89 ? 11.685 -3.975 -4.222 1.00 91.31 89 ALA A CA 1
ATOM 694 C C . ALA A 1 89 ? 11.441 -3.566 -2.758 1.00 91.31 89 ALA A C 1
ATOM 696 O O . ALA A 1 89 ? 12.304 -2.959 -2.128 1.00 91.31 89 ALA A O 1
ATOM 697 N N . LEU A 1 90 ? 10.264 -3.888 -2.210 1.00 92.38 90 LEU A N 1
ATOM 698 C CA . LEU A 1 90 ? 9.842 -3.509 -0.857 1.00 92.38 90 LEU A CA 1
ATOM 699 C C . LEU A 1 90 ? 9.911 -4.671 0.142 1.00 92.38 90 LEU A C 1
ATOM 701 O O . LEU A 1 90 ? 9.813 -4.454 1.354 1.00 92.38 90 LEU A O 1
ATOM 705 N N . ALA A 1 91 ? 10.068 -5.904 -0.343 1.00 87.44 91 ALA A N 1
ATOM 706 C CA . ALA A 1 91 ? 10.253 -7.069 0.504 1.00 87.44 91 ALA A CA 1
ATOM 707 C C . ALA A 1 91 ? 11.598 -6.999 1.246 1.00 87.44 91 ALA A C 1
ATOM 709 O O . ALA A 1 91 ? 12.646 -6.690 0.674 1.00 87.44 91 ALA A O 1
ATOM 710 N N . LEU A 1 92 ? 11.578 -7.323 2.543 1.00 70.19 92 LEU A N 1
ATOM 711 C CA . LEU A 1 92 ? 12.799 -7.496 3.330 1.00 70.19 92 LEU A CA 1
ATOM 712 C C . LEU A 1 92 ? 13.646 -8.598 2.680 1.00 70.19 92 LEU A C 1
ATOM 714 O O . LEU A 1 92 ? 13.233 -9.754 2.655 1.00 70.19 92 LEU A O 1
ATOM 718 N N . GLY A 1 93 ? 14.817 -8.230 2.159 1.00 59.06 93 GLY A N 1
ATOM 719 C CA . GLY A 1 93 ? 15.712 -9.164 1.476 1.00 59.06 93 GLY A CA 1
ATOM 720 C C . GLY A 1 93 ? 15.613 -9.167 -0.050 1.00 59.06 93 GLY A C 1
ATOM 721 O O . GLY A 1 93 ? 16.072 -10.134 -0.654 1.00 59.06 93 GLY A O 1
ATOM 722 N N . ALA A 1 94 ? 15.078 -8.110 -0.675 1.00 52.28 94 ALA A N 1
ATOM 723 C CA . ALA A 1 94 ? 15.272 -7.826 -2.098 1.00 52.28 94 ALA A CA 1
ATOM 724 C C . ALA A 1 94 ? 16.778 -7.649 -2.409 1.00 52.28 94 ALA A C 1
ATOM 726 O O . ALA A 1 94 ? 17.308 -6.545 -2.436 1.00 52.28 94 ALA A O 1
ATOM 727 N N . MET A 1 95 ? 17.478 -8.781 -2.520 1.00 50.62 95 MET A N 1
ATOM 728 C CA . MET A 1 95 ? 18.855 -8.980 -2.976 1.00 50.62 95 MET A CA 1
ATOM 729 C C . MET A 1 95 ? 19.907 -8.022 -2.381 1.00 50.62 95 MET A C 1
ATOM 731 O O . MET A 1 95 ? 20.488 -7.197 -3.076 1.00 50.62 95 MET A O 1
ATOM 735 N N . SER A 1 96 ? 20.280 -8.246 -1.116 1.00 43.22 96 SER A N 1
ATOM 736 C CA . SER A 1 96 ? 21.714 -8.249 -0.785 1.00 43.22 96 SER A CA 1
ATOM 737 C C . SER A 1 96 ? 22.218 -9.669 -1.046 1.00 43.22 96 SER A C 1
ATOM 739 O O . SER A 1 96 ? 22.329 -10.484 -0.132 1.00 43.22 96 SER A O 1
ATOM 741 N N . LEU A 1 97 ? 22.391 -10.014 -2.322 1.00 41.88 97 LEU A N 1
ATOM 742 C CA . LEU A 1 97 ? 23.093 -11.224 -2.731 1.00 41.88 97 LEU A CA 1
ATOM 743 C C . LEU A 1 97 ? 24.230 -10.818 -3.670 1.00 41.88 97 LEU A C 1
ATOM 745 O O . LEU A 1 97 ? 24.017 -10.621 -4.861 1.00 41.88 97 LEU A O 1
ATOM 749 N N . VAL A 1 98 ? 25.409 -10.770 -3.034 1.00 41.50 98 VAL A N 1
ATOM 750 C CA . VAL A 1 98 ? 26.793 -10.719 -3.544 1.00 41.50 98 VAL A CA 1
ATOM 751 C C . VAL A 1 98 ? 27.255 -9.402 -4.163 1.00 41.50 98 VAL A C 1
ATOM 753 O O . VAL A 1 98 ? 26.823 -9.053 -5.278 1.00 41.50 98 VAL A O 1
#